Protein AF-A0A1J0KS51-F1 (afdb_monomer_lite)

Foldseek 3Di:
DDPPPPPVVVVVPPPPDDPVVPPLDFFPVCVVPVPLCVQQWDWEADPNDTDTFGEPDGHPSRDPVSNVVVVVGPGHHHDPPPDDGPPPD

pLDDT: mean 75.68, std 18.11, range [37.56, 97.38]

Secondary structure (DSSP, 8-state):
----SSHHHHTSSTT---------PPPHHHHH-HHHHGGG-EEEEETTEEEEEB-SS--TTS-HHHHHHHHTS-PPBP--TTS------

Organism: NCBI:txid1542390

Structure (mmCIF, N/CA/C/O backbone):
data_AF-A0A1J0KS51-F1
#
_entry.id   AF-A0A1J0KS51-F1
#
loop_
_atom_site.group_PDB
_atom_site.id
_atom_site.type_symbol
_atom_site.label_atom_id
_atom_site.label_alt_id
_atom_site.label_comp_id
_atom_site.label_asym_id
_atom_site.label_entity_id
_atom_site.label_seq_id
_atom_site.pdbx_PDB_ins_code
_atom_site.Cartn_x
_atom_site.Cartn_y
_atom_site.Cartn_z
_atom_site.occupancy
_atom_site.B_iso_or_equiv
_atom_site.auth_seq_id
_atom_site.auth_comp_id
_atom_site.auth_asym_id
_atom_site.auth_atom_id
_atom_site.pdbx_PDB_model_num
ATOM 1 N N . MET A 1 1 ? -13.171 35.165 -56.295 1.00 50.78 1 MET A N 1
ATOM 2 C CA . MET A 1 1 ? -13.798 33.937 -55.751 1.00 50.78 1 MET A CA 1
ATOM 3 C C . MET A 1 1 ? -12.714 32.979 -55.268 1.00 50.78 1 MET A C 1
ATOM 5 O O . MET A 1 1 ? -12.194 32.204 -56.058 1.00 50.78 1 MET A O 1
ATOM 9 N N . LYS A 1 2 ? -12.318 33.053 -53.994 1.00 50.34 2 LYS A N 1
ATOM 10 C CA . LYS A 1 2 ? -11.336 32.133 -53.405 1.00 50.34 2 LYS A CA 1
ATOM 11 C C . LYS A 1 2 ? -11.976 31.544 -52.148 1.00 50.34 2 LYS A C 1
ATOM 13 O O . LYS A 1 2 ? -12.022 32.178 -51.104 1.00 50.34 2 LYS A O 1
ATOM 18 N N . LYS A 1 3 ? -12.581 30.366 -52.310 1.00 56.34 3 LYS A N 1
ATOM 19 C CA . LYS A 1 3 ? -13.412 29.646 -51.328 1.00 56.34 3 LYS A CA 1
ATOM 20 C C . LYS A 1 3 ? -12.553 28.963 -50.249 1.00 56.34 3 LYS A C 1
ATOM 22 O O . LYS A 1 3 ? -12.785 27.816 -49.902 1.00 56.34 3 LYS A O 1
ATOM 27 N N . ILE A 1 4 ? -11.518 29.645 -49.758 1.00 58.69 4 ILE A N 1
ATOM 28 C CA . ILE A 1 4 ? -10.504 29.089 -48.836 1.00 58.69 4 ILE A CA 1
ATOM 29 C C . ILE A 1 4 ? -10.946 29.268 -47.363 1.00 58.69 4 ILE A C 1
ATOM 31 O O . ILE A 1 4 ? -10.189 29.068 -46.425 1.00 58.69 4 ILE A O 1
ATOM 35 N N . SER A 1 5 ? -12.215 29.625 -47.141 1.00 62.12 5 SER A N 1
ATOM 36 C CA . SER A 1 5 ? -12.650 30.311 -45.922 1.00 62.12 5 SER A CA 1
ATOM 37 C C . SER A 1 5 ? -13.091 29.441 -44.740 1.00 62.12 5 SER A C 1
ATOM 39 O O . SER A 1 5 ? -13.294 30.010 -43.679 1.00 62.12 5 SER A O 1
ATOM 41 N N . LEU A 1 6 ? -13.280 28.123 -44.842 1.00 54.59 6 LEU A N 1
ATOM 42 C CA . LEU A 1 6 ? -13.882 27.374 -43.713 1.00 54.59 6 LEU A CA 1
ATOM 43 C C . LEU A 1 6 ? -13.229 26.024 -43.399 1.00 54.59 6 LEU A C 1
ATOM 45 O O . LEU A 1 6 ? -13.322 25.547 -42.274 1.00 54.59 6 LEU A O 1
ATOM 49 N N . ILE A 1 7 ? -12.515 25.428 -44.355 1.00 58.72 7 ILE A N 1
ATOM 50 C CA . ILE A 1 7 ? -11.968 24.072 -44.198 1.00 58.72 7 ILE A CA 1
ATOM 51 C C . ILE A 1 7 ? -10.699 24.075 -43.323 1.00 58.72 7 ILE A C 1
ATOM 53 O O . ILE A 1 7 ? -10.469 23.139 -42.566 1.00 58.72 7 ILE A O 1
ATOM 57 N N . LEU A 1 8 ? -9.903 25.152 -43.358 1.00 56.84 8 LEU A N 1
ATOM 58 C CA . LEU A 1 8 ? -8.661 25.258 -42.577 1.00 56.84 8 LEU A CA 1
ATOM 59 C C . LEU A 1 8 ? -8.894 25.505 -41.076 1.00 56.84 8 LEU A C 1
ATOM 61 O O . LEU A 1 8 ? -8.093 25.044 -40.269 1.00 56.84 8 LEU A O 1
ATOM 65 N N . LEU A 1 9 ? -9.990 26.168 -40.681 1.00 57.41 9 LEU A N 1
ATOM 66 C CA . LEU A 1 9 ? -10.310 26.370 -39.259 1.00 57.41 9 LEU A CA 1
ATOM 67 C C . LEU A 1 9 ? -10.870 25.105 -38.587 1.00 57.41 9 LEU A C 1
ATOM 69 O O . LEU A 1 9 ? -10.624 24.894 -37.403 1.00 57.41 9 LEU A O 1
ATOM 73 N N . ALA A 1 10 ? -11.572 24.241 -39.328 1.00 57.66 10 ALA A N 1
ATOM 74 C CA . ALA A 1 10 ? -12.137 23.001 -38.789 1.00 57.66 10 ALA A CA 1
ATOM 75 C C . ALA A 1 10 ? -11.067 21.955 -38.414 1.00 57.66 10 ALA A C 1
ATOM 77 O O . ALA A 1 10 ? -11.310 21.100 -37.568 1.00 57.66 10 ALA A O 1
ATOM 78 N N . MET A 1 11 ? -9.869 22.041 -39.001 1.00 59.53 11 MET A N 1
ATOM 79 C CA . MET A 1 11 ? -8.762 21.116 -38.724 1.00 59.53 11 MET A CA 1
ATOM 80 C C . MET A 1 11 ? -8.005 21.442 -37.424 1.00 59.53 11 MET A C 1
ATOM 82 O O . MET A 1 11 ? -7.329 20.575 -36.882 1.00 59.53 11 MET A O 1
ATOM 86 N N . LEU A 1 12 ? -8.127 22.664 -36.892 1.00 57.53 12 LEU A N 1
ATOM 87 C CA . LEU A 1 12 ? -7.420 23.096 -35.675 1.00 57.53 12 LEU A CA 1
ATOM 88 C C . LEU A 1 12 ? -8.109 22.667 -34.369 1.00 57.53 12 LEU A C 1
ATOM 90 O O . LEU A 1 12 ? -7.482 22.685 -33.314 1.00 57.53 12 LEU A O 1
ATOM 94 N N . VAL A 1 13 ? -9.380 22.262 -34.425 1.00 60.19 13 VAL A N 1
ATOM 95 C CA . VAL A 1 13 ? -10.182 21.881 -33.245 1.00 60.19 13 VAL A CA 1
ATOM 96 C C . VAL A 1 13 ? -10.219 20.375 -32.970 1.00 60.19 13 VAL A C 1
ATOM 98 O O . VAL A 1 13 ? -10.714 19.967 -31.924 1.00 60.19 13 VAL A O 1
ATOM 101 N N . PHE A 1 14 ? -9.650 19.536 -33.840 1.00 56.34 14 PHE A N 1
ATOM 102 C CA . PHE A 1 14 ? -9.660 18.076 -33.661 1.00 56.34 14 PHE A CA 1
ATOM 103 C C . PHE A 1 14 ? -8.593 17.532 -32.693 1.00 56.34 14 PHE A C 1
ATOM 105 O O . PHE A 1 14 ? -8.599 16.343 -32.389 1.00 56.34 14 PHE A O 1
ATOM 112 N N . SER A 1 15 ? -7.696 18.376 -32.175 1.00 59.53 15 SER A N 1
ATOM 113 C CA . SER A 1 15 ? -6.539 17.921 -31.384 1.00 59.53 15 SER A CA 1
ATOM 114 C C . SER A 1 15 ? -6.745 17.888 -29.861 1.00 59.53 15 SER A C 1
ATOM 116 O O . SER A 1 15 ? -5.800 17.597 -29.135 1.00 59.53 15 SER A O 1
ATOM 118 N N . LEU A 1 16 ? -7.942 18.174 -29.337 1.00 57.97 16 LEU A N 1
ATOM 119 C CA 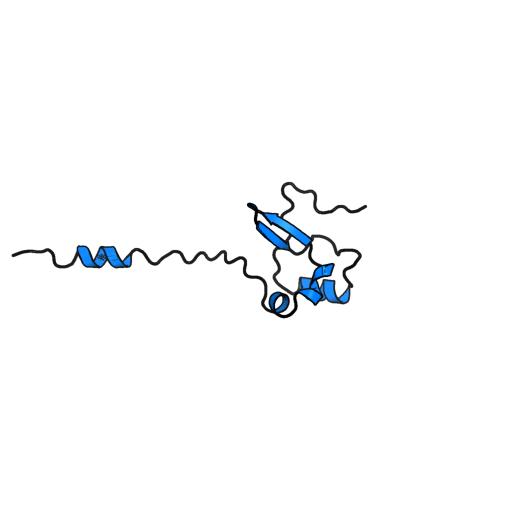. LEU A 1 16 ? -8.203 18.215 -27.888 1.00 57.97 16 LEU A CA 1
ATOM 120 C C . LEU A 1 16 ? -9.122 17.073 -27.447 1.00 57.97 16 LEU A C 1
ATOM 122 O O . LEU A 1 16 ? -10.265 17.286 -27.052 1.00 57.97 16 LEU A O 1
ATOM 126 N N . SER A 1 17 ? -8.637 15.834 -27.514 1.00 59.47 17 SER A N 1
ATOM 127 C CA . SER A 1 17 ? -9.293 14.697 -26.851 1.00 59.47 17 SER A CA 1
ATOM 128 C C . SER A 1 17 ? -8.298 13.594 -26.493 1.00 59.47 17 SER A C 1
ATOM 130 O O . SER A 1 17 ? -8.377 12.485 -27.004 1.00 59.47 17 SER A O 1
ATOM 132 N N . ILE A 1 18 ? -7.373 13.876 -25.580 1.00 59.44 18 ILE A N 1
ATOM 133 C CA . ILE A 1 18 ? -6.785 12.817 -24.751 1.00 59.44 18 ILE A CA 1
ATOM 134 C C . ILE A 1 18 ? -6.902 13.245 -23.292 1.00 59.44 18 ILE A C 1
ATOM 136 O O . ILE A 1 18 ? -5.962 13.732 -22.675 1.00 59.44 18 ILE A O 1
ATOM 140 N N . ALA A 1 19 ? -8.117 13.104 -22.757 1.00 56.50 19 ALA A N 1
ATOM 141 C CA . ALA A 1 19 ? -8.302 12.931 -21.325 1.00 56.50 19 ALA A CA 1
ATOM 142 C C . ALA A 1 19 ? -7.948 11.473 -21.019 1.00 56.50 19 ALA A C 1
ATOM 144 O O . ALA A 1 19 ? -8.795 10.583 -21.107 1.00 56.50 19 ALA A O 1
ATOM 145 N N . ASP A 1 20 ? -6.671 11.227 -20.732 1.00 47.81 20 ASP A N 1
ATOM 146 C CA . ASP A 1 20 ? -6.230 9.938 -20.218 1.00 47.81 20 ASP A CA 1
ATOM 147 C C . ASP A 1 20 ? -6.861 9.766 -18.829 1.00 47.81 20 ASP A C 1
ATOM 149 O O . ASP A 1 20 ? -6.430 10.349 -17.834 1.00 47.81 20 ASP A O 1
ATOM 153 N N . SER A 1 21 ? -7.985 9.051 -18.782 1.00 50.88 21 SER A N 1
ATOM 154 C CA . SER A 1 21 ? -8.788 8.860 -17.566 1.00 50.88 21 SER A CA 1
ATOM 155 C C . SER A 1 21 ? -8.148 7.853 -16.607 1.00 50.88 21 SER A C 1
ATOM 157 O O . SER A 1 21 ? -8.753 7.480 -15.606 1.00 50.88 21 SER A O 1
ATOM 159 N N . ASN A 1 22 ? -6.921 7.424 -16.902 1.00 50.25 22 ASN A N 1
ATOM 160 C CA . ASN A 1 22 ? -6.138 6.509 -16.092 1.00 50.25 22 ASN A CA 1
ATOM 161 C C . ASN A 1 22 ? -5.037 7.258 -15.328 1.00 50.25 22 ASN A C 1
ATOM 163 O O . ASN A 1 22 ? -3.877 6.844 -15.285 1.00 50.25 22 ASN A O 1
ATOM 167 N N . SER A 1 23 ? -5.385 8.398 -14.727 1.00 55.41 23 SER A N 1
ATOM 168 C CA . SER A 1 23 ? -4.495 9.027 -13.762 1.00 55.41 23 SER A CA 1
ATOM 169 C C . SER A 1 23 ? -4.429 8.122 -12.532 1.00 55.41 23 SER A C 1
ATOM 171 O O . SER A 1 23 ? -5.341 8.086 -11.708 1.00 55.41 23 SER A O 1
ATOM 173 N N . ASN A 1 24 ? -3.329 7.375 -12.405 1.00 59.66 24 ASN A N 1
ATOM 174 C CA . ASN A 1 24 ? -2.943 6.635 -11.198 1.00 59.66 24 ASN A CA 1
ATOM 175 C C . ASN A 1 24 ? -2.595 7.616 -10.063 1.00 59.66 24 ASN A C 1
ATOM 177 O O . ASN A 1 24 ? -1.497 7.600 -9.505 1.00 59.66 24 ASN A O 1
ATOM 181 N N . SER A 1 25 ? -3.508 8.538 -9.763 1.00 71.31 25 SER A N 1
ATOM 182 C CA . SER A 1 25 ? -3.346 9.501 -8.696 1.00 71.31 25 SER A CA 1
ATOM 183 C C . SER A 1 25 ? -3.627 8.799 -7.386 1.00 71.31 25 SER A C 1
ATOM 185 O O . SER A 1 25 ? -4.699 8.225 -7.182 1.00 71.31 25 SER A O 1
ATOM 187 N N . TYR A 1 26 ? -2.664 8.876 -6.478 1.00 82.81 26 TYR A N 1
ATOM 188 C CA . TYR A 1 26 ? -2.878 8.387 -5.133 1.00 82.81 26 TYR A CA 1
ATOM 189 C C . TYR A 1 26 ? -4.016 9.156 -4.448 1.00 82.81 26 TYR A C 1
ATOM 191 O O . TYR A 1 26 ? -4.182 10.360 -4.681 1.00 82.81 26 TYR A O 1
ATOM 199 N N . PRO A 1 27 ? -4.779 8.485 -3.571 1.00 84.38 27 PRO A N 1
ATOM 200 C CA . PRO A 1 27 ? -5.765 9.131 -2.717 1.00 84.38 27 PRO A CA 1
ATOM 201 C C . PRO A 1 27 ? -5.160 10.292 -1.926 1.00 84.38 27 PRO A C 1
ATOM 203 O O . PRO A 1 27 ? -4.071 10.153 -1.365 1.00 84.38 27 PRO A O 1
ATOM 206 N N . ILE A 1 28 ? -5.894 11.408 -1.827 1.00 84.06 28 ILE A N 1
ATOM 207 C CA . ILE A 1 28 ? -5.446 12.617 -1.109 1.00 84.06 28 ILE A CA 1
ATOM 208 C C . ILE A 1 28 ? -4.995 12.277 0.312 1.00 84.06 28 ILE A C 1
ATOM 210 O O . ILE A 1 28 ? -3.951 12.743 0.749 1.00 84.06 28 ILE A O 1
ATOM 214 N N . GLU A 1 29 ? -5.730 11.412 1.007 1.00 85.25 29 GLU A N 1
ATOM 215 C CA . GLU A 1 29 ? -5.408 11.015 2.376 1.00 85.25 29 GLU A CA 1
ATOM 216 C C . GLU A 1 29 ? -4.019 10.366 2.511 1.00 85.25 29 GLU A C 1
ATOM 218 O O . GLU A 1 29 ? -3.282 10.658 3.453 1.00 85.25 29 GLU A O 1
ATOM 223 N N . TYR A 1 30 ? -3.630 9.531 1.544 1.00 83.81 30 TYR A N 1
ATOM 224 C CA . TYR A 1 30 ? -2.287 8.959 1.504 1.00 83.81 30 TYR A CA 1
ATOM 225 C C . TYR A 1 30 ? -1.237 10.026 1.184 1.00 83.81 30 TYR A C 1
ATOM 227 O O . TYR A 1 30 ? -0.197 10.073 1.835 1.00 83.81 30 TYR A O 1
ATOM 235 N N . VAL A 1 31 ? -1.516 10.909 0.221 1.00 86.31 31 VAL A N 1
ATOM 236 C CA . VAL A 1 31 ? -0.594 11.984 -0.181 1.00 86.31 31 VAL A CA 1
ATOM 237 C C . VAL A 1 31 ? -0.346 12.968 0.967 1.00 86.31 31 VAL A C 1
ATOM 239 O O . VAL A 1 31 ? 0.780 13.424 1.149 1.00 86.31 31 VAL A O 1
ATOM 242 N N . SER A 1 32 ? -1.366 13.266 1.774 1.00 89.44 32 SER A N 1
ATOM 243 C CA . SER A 1 32 ? -1.250 14.160 2.930 1.00 89.44 32 SER A CA 1
ATOM 244 C C . SER A 1 32 ? -0.444 13.561 4.081 1.00 89.44 32 SER A C 1
ATOM 246 O O . SER A 1 32 ? 0.135 14.313 4.862 1.00 89.44 32 SER A O 1
ATOM 248 N N . ASN A 1 33 ? -0.404 12.231 4.219 1.00 87.75 33 ASN A N 1
ATOM 249 C CA . ASN A 1 33 ? 0.341 11.578 5.293 1.00 87.75 33 ASN A CA 1
ATOM 250 C C . ASN A 1 33 ? 0.867 10.184 4.893 1.00 87.75 33 ASN A C 1
ATOM 252 O O . ASN A 1 33 ? 0.401 9.165 5.416 1.00 87.75 33 ASN A O 1
ATOM 256 N N . PRO A 1 34 ? 1.870 10.106 4.001 1.00 84.50 34 PRO A N 1
ATOM 257 C CA . PRO A 1 34 ? 2.343 8.827 3.471 1.00 84.50 34 PRO A CA 1
ATOM 258 C C . PRO A 1 34 ? 2.972 7.950 4.563 1.00 84.50 34 PRO A C 1
ATOM 260 O O . PRO A 1 34 ? 2.798 6.731 4.571 1.00 84.50 34 PRO A O 1
ATOM 263 N N . GLY A 1 35 ? 3.631 8.573 5.550 1.00 90.62 35 GLY A N 1
ATOM 264 C CA . GLY A 1 35 ? 4.298 7.889 6.662 1.00 90.62 35 GLY A CA 1
ATOM 265 C C . GLY A 1 35 ? 3.376 6.980 7.475 1.00 90.62 35 GLY A C 1
ATOM 266 O O . GLY A 1 35 ? 3.782 5.887 7.867 1.00 90.62 35 GLY A O 1
ATOM 267 N N . LYS A 1 36 ? 2.116 7.390 7.664 1.00 93.56 36 LYS A N 1
ATOM 268 C CA . LYS A 1 36 ? 1.097 6.627 8.398 1.00 93.56 36 LYS A CA 1
ATOM 269 C C . LYS A 1 36 ? 0.853 5.242 7.800 1.00 93.56 36 LYS A C 1
ATOM 271 O O . LYS A 1 36 ? 0.638 4.287 8.539 1.00 93.56 36 LYS A O 1
ATOM 276 N N . TYR A 1 37 ? 0.910 5.142 6.475 1.00 93.19 37 TYR A N 1
ATOM 277 C CA . TYR A 1 37 ? 0.522 3.957 5.714 1.00 93.19 37 TYR A CA 1
ATOM 278 C C . TYR A 1 37 ? 1.709 3.126 5.219 1.00 93.19 37 TYR A C 1
ATOM 280 O O . TYR A 1 37 ? 1.513 2.037 4.684 1.00 93.19 37 TYR A O 1
ATOM 288 N N . ASN A 1 38 ? 2.945 3.599 5.405 1.00 91.38 38 ASN A N 1
ATOM 289 C CA . ASN A 1 38 ? 4.139 2.975 4.830 1.00 91.38 38 ASN A CA 1
ATOM 290 C C . ASN A 1 38 ? 4.306 1.497 5.198 1.00 91.38 38 ASN A C 1
ATOM 292 O O . ASN A 1 38 ? 4.650 0.695 4.334 1.00 91.38 38 ASN A O 1
ATOM 296 N N . ASN A 1 39 ? 4.002 1.128 6.443 1.00 95.06 39 ASN A N 1
ATOM 297 C CA . ASN A 1 39 ? 4.099 -0.259 6.904 1.00 95.06 39 ASN A CA 1
ATOM 298 C C . ASN A 1 39 ? 2.973 -1.163 6.383 1.00 95.06 39 ASN A C 1
ATOM 300 O O . ASN A 1 39 ? 3.052 -2.374 6.533 1.00 95.06 39 ASN A O 1
ATOM 304 N N . CYS A 1 40 ? 1.926 -0.584 5.802 1.00 94.94 40 CYS A N 1
ATOM 305 C CA . CYS A 1 40 ? 0.746 -1.290 5.310 1.00 94.94 40 CYS A CA 1
ATOM 306 C C . CYS A 1 40 ? 0.720 -1.413 3.785 1.00 94.94 40 CYS A C 1
ATOM 308 O O . CYS A 1 40 ? -0.113 -2.129 3.244 1.00 94.94 40 CYS A O 1
ATOM 310 N N . LEU A 1 41 ? 1.617 -0.718 3.088 1.00 93.06 41 LEU A N 1
ATOM 311 C CA . LEU A 1 41 ? 1.690 -0.707 1.634 1.00 93.06 41 LEU A CA 1
ATOM 312 C C . LEU A 1 41 ? 2.944 -1.439 1.160 1.00 93.06 41 LEU A C 1
ATOM 314 O O . LEU A 1 41 ? 4.027 -1.300 1.740 1.00 93.06 41 LEU A O 1
ATOM 318 N N . ALA A 1 42 ? 2.811 -2.164 0.058 1.00 91.88 42 ALA A N 1
ATOM 319 C CA . ALA A 1 42 ? 3.939 -2.738 -0.656 1.00 91.88 42 ALA A CA 1
ATOM 320 C C . ALA A 1 42 ? 4.372 -1.816 -1.803 1.00 91.88 42 ALA A C 1
ATOM 322 O O . ALA A 1 42 ? 3.705 -0.831 -2.134 1.00 91.88 42 ALA A O 1
ATOM 323 N N . THR A 1 43 ? 5.559 -2.091 -2.336 1.00 89.12 43 THR A N 1
ATOM 324 C CA . THR A 1 43 ? 6.071 -1.426 -3.532 1.00 89.12 43 THR A CA 1
ATOM 325 C C . THR A 1 43 ? 6.047 -2.432 -4.661 1.00 89.12 43 THR A C 1
ATOM 327 O O . THR A 1 43 ? 6.535 -3.547 -4.493 1.00 89.12 43 THR A O 1
ATOM 330 N N . ASP A 1 44 ? 5.504 -2.020 -5.793 1.00 85.25 44 ASP A N 1
ATOM 33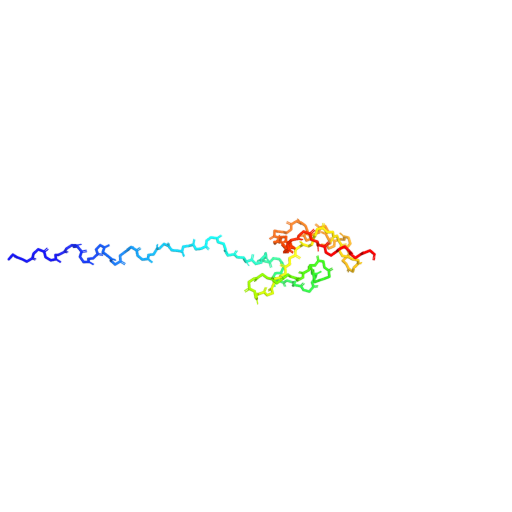1 C CA . ASP A 1 44 ? 5.461 -2.807 -7.013 1.00 85.25 44 ASP A CA 1
ATOM 332 C C . ASP A 1 44 ? 6.196 -2.054 -8.128 1.00 85.25 44 ASP A C 1
ATOM 334 O O . ASP A 1 44 ? 6.303 -0.823 -8.100 1.00 85.25 44 ASP A O 1
ATOM 338 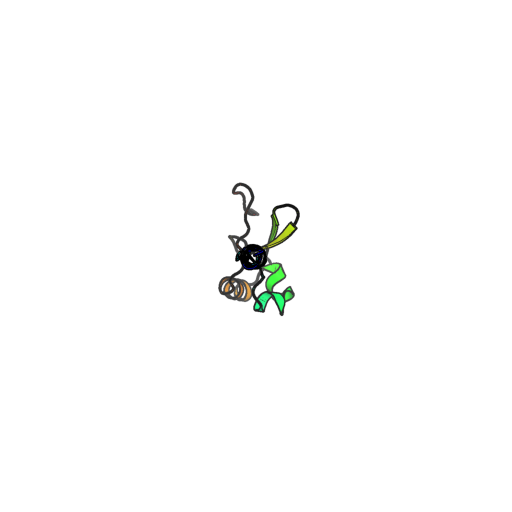N N . THR A 1 45 ? 6.754 -2.788 -9.085 1.00 84.19 45 THR A N 1
ATOM 339 C CA . THR A 1 45 ? 7.469 -2.217 -10.228 1.00 84.19 45 THR A CA 1
ATOM 340 C C . THR A 1 45 ? 6.694 -2.550 -11.486 1.00 84.19 45 THR A C 1
ATOM 342 O O . THR A 1 45 ? 6.746 -3.665 -11.996 1.00 84.19 45 THR A O 1
ATOM 345 N N . THR A 1 46 ? 5.978 -1.561 -12.008 1.00 76.31 46 THR A N 1
ATOM 346 C CA . THR A 1 46 ? 5.198 -1.697 -13.239 1.00 76.31 46 THR A CA 1
ATOM 347 C C . THR A 1 46 ? 5.800 -0.784 -14.295 1.00 76.31 46 THR A C 1
ATOM 349 O O . THR A 1 46 ? 5.949 0.414 -14.067 1.00 76.31 46 THR A O 1
ATOM 352 N N . ASN A 1 47 ? 6.173 -1.342 -15.451 1.00 80.44 47 ASN A N 1
ATOM 353 C CA . ASN A 1 47 ? 6.757 -0.595 -16.576 1.00 80.44 47 ASN A CA 1
ATOM 354 C C . ASN A 1 47 ? 7.975 0.274 -16.191 1.00 80.44 47 ASN A C 1
ATOM 356 O O . ASN A 1 47 ? 8.145 1.380 -16.695 1.00 80.44 47 ASN A O 1
ATOM 360 N N . GLY A 1 48 ? 8.812 -0.210 -15.265 1.00 80.50 48 GLY A N 1
ATOM 361 C CA . GLY A 1 48 ? 10.000 0.510 -14.789 1.00 80.50 48 GLY A CA 1
ATOM 362 C C . GLY A 1 48 ? 9.725 1.626 -13.772 1.00 80.50 48 GLY A C 1
ATOM 363 O O . GLY A 1 48 ? 10.670 2.260 -13.310 1.00 80.50 48 GLY A O 1
ATOM 364 N N . ALA A 1 49 ? 8.467 1.849 -13.383 1.00 79.62 49 ALA A N 1
ATOM 365 C CA . ALA A 1 49 ? 8.091 2.790 -12.333 1.00 79.62 49 ALA A CA 1
ATOM 366 C C . ALA A 1 49 ? 7.800 2.063 -11.013 1.00 79.62 49 ALA A C 1
ATOM 368 O O . ALA A 1 49 ? 7.137 1.025 -10.998 1.00 79.62 49 ALA A O 1
ATOM 369 N N . PHE A 1 50 ? 8.262 2.635 -9.898 1.00 84.94 50 PHE A N 1
ATOM 370 C CA . PHE A 1 50 ? 7.884 2.182 -8.560 1.00 84.94 50 PHE A CA 1
ATOM 371 C C . PHE A 1 50 ? 6.532 2.773 -8.172 1.00 84.94 50 PHE A C 1
ATOM 373 O O . PHE A 1 50 ? 6.366 3.994 -8.141 1.00 84.94 50 PHE A O 1
ATOM 380 N N . ILE A 1 51 ? 5.586 1.909 -7.825 1.00 86.25 51 ILE A N 1
ATOM 381 C CA . ILE A 1 51 ? 4.277 2.299 -7.311 1.00 86.25 51 ILE A CA 1
ATOM 382 C C . ILE A 1 51 ? 4.084 1.759 -5.900 1.00 86.25 51 ILE A C 1
ATOM 384 O O . ILE A 1 51 ? 4.610 0.710 -5.536 1.00 86.25 51 ILE A O 1
ATOM 388 N N . ARG A 1 52 ? 3.323 2.489 -5.092 1.00 89.94 52 ARG A N 1
ATOM 389 C CA . ARG A 1 52 ? 2.841 2.031 -3.793 1.00 89.94 52 ARG A CA 1
ATOM 390 C C . ARG A 1 52 ? 1.468 1.422 -3.996 1.00 89.94 52 ARG A C 1
ATOM 392 O O . ARG A 1 52 ? 0.654 1.952 -4.743 1.00 89.94 52 ARG A O 1
ATOM 399 N N . CYS A 1 53 ? 1.223 0.292 -3.364 1.00 91.38 53 CYS A N 1
ATOM 400 C CA . CYS A 1 53 ? 0.015 -0.474 -3.610 1.00 91.38 53 CYS A CA 1
ATOM 401 C C . CYS A 1 53 ? -0.416 -1.216 -2.349 1.00 91.38 53 CYS A C 1
ATOM 403 O O . CYS A 1 53 ? 0.391 -1.490 -1.453 1.00 91.38 53 CYS A O 1
ATOM 405 N N . LEU A 1 54 ? -1.711 -1.504 -2.269 1.00 92.81 54 LEU A N 1
ATOM 406 C CA . LEU A 1 54 ? -2.294 -2.288 -1.196 1.00 92.81 54 LEU A CA 1
ATOM 407 C C . LEU A 1 54 ? -2.014 -3.778 -1.466 1.00 92.81 54 LEU A C 1
ATOM 409 O O . LEU A 1 54 ? -2.421 -4.289 -2.516 1.00 92.81 54 LEU A O 1
ATOM 413 N N . PRO A 1 55 ? -1.295 -4.474 -0.567 1.00 92.75 55 PRO A N 1
ATOM 414 C CA . PRO A 1 55 ? -1.067 -5.908 -0.692 1.00 92.75 55 PRO A CA 1
ATOM 415 C C . PRO A 1 55 ? -2.356 -6.696 -0.416 1.00 92.75 55 PRO A C 1
ATOM 417 O O . PRO A 1 55 ? -3.307 -6.168 0.154 1.00 92.75 55 PRO A O 1
ATOM 420 N N . SER A 1 56 ? -2.385 -7.972 -0.809 1.00 91.00 56 SER A N 1
ATOM 421 C CA . SER A 1 56 ? -3.542 -8.852 -0.575 1.00 91.00 56 SER A CA 1
ATOM 422 C C . SER A 1 56 ? -3.766 -9.165 0.906 1.00 91.00 56 SER A C 1
ATOM 424 O O . SER A 1 56 ? -4.908 -9.236 1.348 1.00 91.00 56 SER A O 1
ATOM 426 N N . ASP A 1 57 ? -2.677 -9.308 1.662 1.00 92.75 57 ASP A N 1
ATOM 427 C CA . ASP A 1 57 ? -2.691 -9.625 3.087 1.00 92.75 57 ASP A CA 1
ATOM 428 C C . ASP A 1 57 ? -2.038 -8.508 3.905 1.00 92.75 57 ASP A C 1
ATOM 430 O O . ASP A 1 57 ? -1.124 -7.820 3.437 1.00 92.75 57 ASP A O 1
ATOM 434 N N . GLN A 1 58 ? -2.479 -8.360 5.156 1.00 95.06 58 GLN A N 1
ATOM 435 C CA . GLN A 1 58 ? -1.928 -7.385 6.093 1.00 95.06 58 GLN A CA 1
ATOM 436 C C . GLN A 1 58 ? -0.446 -7.680 6.391 1.00 95.06 58 GLN A C 1
ATOM 438 O O . GLN A 1 58 ? -0.127 -8.758 6.904 1.00 95.06 58 GLN A O 1
ATOM 443 N N . PRO A 1 59 ? 0.477 -6.728 6.161 1.00 94.88 59 PRO A N 1
ATOM 444 C CA . PRO A 1 59 ? 1.873 -6.899 6.551 1.00 94.88 59 PRO A CA 1
ATOM 445 C C . PRO A 1 59 ? 2.045 -6.992 8.074 1.00 94.88 59 PRO A C 1
ATOM 447 O O . PRO A 1 59 ? 1.371 -6.289 8.823 1.00 94.88 59 PRO A O 1
ATOM 450 N N . LYS A 1 60 ? 3.016 -7.786 8.548 1.00 95.50 60 LYS A N 1
ATOM 451 C CA . LYS A 1 60 ? 3.282 -8.001 9.991 1.00 95.50 60 LYS A CA 1
ATOM 452 C C . LYS A 1 60 ? 3.543 -6.706 10.777 1.00 95.50 60 LYS A C 1
ATOM 454 O O . LYS A 1 60 ? 3.237 -6.623 11.959 1.00 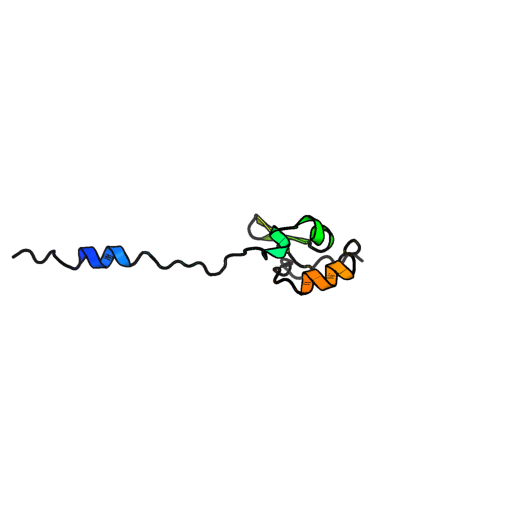95.50 60 LYS A O 1
ATOM 459 N N . ASN A 1 61 ? 4.142 -5.709 10.132 1.00 94.81 61 ASN A N 1
ATOM 460 C CA . ASN A 1 61 ? 4.465 -4.400 10.706 1.00 94.81 61 ASN A CA 1
ATOM 461 C C . ASN A 1 61 ? 3.334 -3.368 10.551 1.00 94.81 61 ASN A C 1
ATOM 463 O O . ASN A 1 61 ? 3.457 -2.244 11.046 1.00 94.81 61 ASN A O 1
ATOM 467 N N . CYS A 1 62 ? 2.245 -3.720 9.868 1.00 96.75 62 CYS A N 1
ATOM 468 C CA . CYS A 1 62 ? 1.052 -2.896 9.776 1.00 96.75 62 CYS A CA 1
ATOM 469 C C . CYS A 1 62 ? 0.148 -3.160 10.981 1.00 96.75 62 CYS A C 1
ATOM 471 O O . CYS A 1 62 ? -0.230 -4.300 11.241 1.00 96.75 62 CYS A O 1
ATOM 473 N N . SER A 1 63 ? -0.240 -2.109 11.705 1.00 97.38 63 SER A N 1
ATOM 474 C CA . SER A 1 63 ? -1.197 -2.266 12.804 1.00 97.38 63 SER A CA 1
ATOM 475 C C . SER A 1 63 ? -2.618 -2.475 12.280 1.00 97.38 63 SER A C 1
ATOM 477 O O . SER A 1 63 ? -3.014 -1.843 11.302 1.00 97.38 63 SER A O 1
ATOM 479 N N . ASP A 1 64 ? -3.421 -3.277 12.984 1.00 97.06 64 ASP A N 1
ATOM 480 C CA . ASP A 1 64 ? -4.807 -3.592 12.591 1.00 97.06 64 ASP A CA 1
ATOM 481 C C . ASP A 1 64 ? -5.670 -2.346 12.395 1.00 97.06 64 ASP A C 1
ATOM 483 O O . ASP A 1 64 ? -6.536 -2.296 11.521 1.00 97.06 64 ASP A O 1
ATOM 487 N N . LYS A 1 65 ? -5.430 -1.314 13.213 1.00 96.44 65 LYS A N 1
ATOM 488 C CA . LYS A 1 65 ? -6.128 -0.033 13.105 1.00 96.44 65 LYS A CA 1
ATOM 489 C C . LYS A 1 65 ? -5.852 0.624 11.753 1.00 96.44 65 LYS A C 1
ATOM 491 O O . LYS A 1 65 ? -6.792 0.999 11.060 1.00 96.44 65 LYS A O 1
ATOM 496 N N . ILE A 1 66 ? -4.578 0.747 11.385 1.00 95.50 66 ILE A N 1
ATOM 497 C CA . ILE A 1 66 ? -4.175 1.383 10.128 1.00 95.50 66 ILE A CA 1
ATOM 498 C C . ILE A 1 66 ? -4.538 0.494 8.936 1.00 95.50 66 ILE A C 1
ATOM 500 O O . ILE A 1 66 ? -4.942 1.013 7.902 1.00 95.50 66 ILE A O 1
ATOM 504 N N . TRP A 1 67 ? -4.476 -0.832 9.086 1.00 95.94 67 TRP A N 1
ATOM 505 C CA . TRP A 1 67 ? -4.908 -1.778 8.058 1.00 95.94 67 TRP A CA 1
ATOM 506 C C . TRP A 1 67 ? -6.392 -1.625 7.707 1.00 95.94 67 TRP A C 1
ATOM 508 O O . TRP A 1 67 ? -6.766 -1.620 6.537 1.00 95.94 67 TRP A O 1
ATOM 518 N N . LYS A 1 68 ? -7.264 -1.469 8.707 1.00 95.12 68 LYS A N 1
ATOM 519 C CA . LYS A 1 68 ? -8.695 -1.210 8.470 1.00 95.12 68 LYS A CA 1
ATOM 520 C C . LYS A 1 68 ? -8.924 0.139 7.802 1.00 95.12 68 LYS A C 1
ATOM 522 O O . LYS A 1 68 ? -9.754 0.248 6.907 1.00 95.12 68 LYS A O 1
ATOM 527 N N . GLU A 1 69 ? -8.180 1.151 8.231 1.00 93.69 69 GLU A N 1
ATOM 528 C CA . GLU A 1 69 ? -8.285 2.495 7.677 1.00 93.69 69 GLU A CA 1
ATOM 529 C C . GLU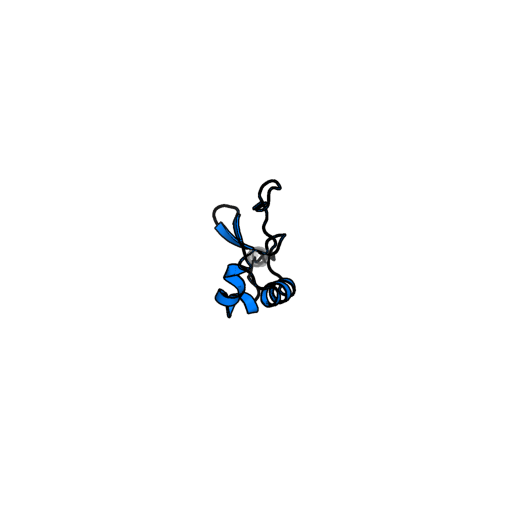 A 1 69 ? -7.857 2.529 6.209 1.00 93.69 69 GLU A C 1
ATOM 531 O O . GLU A 1 69 ? -8.625 2.977 5.364 1.00 93.69 69 GLU A O 1
ATOM 536 N N . ILE A 1 70 ? -6.696 1.967 5.871 1.00 91.62 70 ILE A N 1
ATOM 537 C CA . ILE A 1 70 ? -6.175 2.013 4.503 1.00 91.62 70 ILE A CA 1
ATOM 538 C C . ILE A 1 70 ? -7.031 1.225 3.503 1.00 91.62 70 ILE A C 1
ATOM 540 O O . ILE A 1 70 ? -7.101 1.610 2.342 1.00 91.62 70 ILE A O 1
ATOM 544 N N . GLN A 1 71 ? -7.739 0.181 3.947 1.00 90.62 71 GLN A N 1
ATOM 545 C CA . GLN A 1 71 ? -8.705 -0.552 3.116 1.00 90.62 71 GLN A CA 1
ATOM 546 C C . GLN A 1 71 ? -9.938 0.284 2.741 1.00 90.62 71 GLN A C 1
ATOM 548 O O . GLN A 1 71 ? -10.601 -0.010 1.749 1.00 90.62 71 GLN A O 1
ATOM 553 N N . SER A 1 72 ? -10.255 1.327 3.514 1.00 90.31 72 SER A N 1
ATOM 554 C CA . SER A 1 72 ? -11.326 2.273 3.171 1.00 90.31 72 SER A CA 1
ATOM 555 C C . SER A 1 72 ? -10.894 3.312 2.128 1.00 90.31 72 SER A C 1
ATOM 557 O O . SER A 1 72 ? -11.731 3.992 1.533 1.00 90.31 72 SER A O 1
ATOM 559 N N . ILE A 1 73 ? -9.588 3.405 1.864 1.00 88.12 73 ILE A N 1
ATOM 560 C CA . ILE A 1 73 ? -8.992 4.327 0.906 1.00 88.12 73 ILE A CA 1
ATOM 561 C C . ILE A 1 73 ? -8.828 3.595 -0.436 1.00 88.12 73 ILE A C 1
ATOM 563 O O . ILE A 1 73 ? -8.341 2.469 -0.489 1.00 88.12 73 ILE A O 1
ATOM 567 N N . LYS A 1 74 ? -9.197 4.235 -1.555 1.00 86.06 74 LYS A N 1
ATOM 568 C CA . LYS A 1 74 ? -9.033 3.673 -2.913 1.00 86.06 74 LYS A CA 1
ATOM 569 C C . LYS A 1 74 ? -7.567 3.639 -3.372 1.00 86.06 74 LYS A C 1
ATOM 571 O O . LYS A 1 74 ? -7.161 4.410 -4.236 1.00 86.06 74 LYS A O 1
ATOM 576 N N . MET A 1 75 ? -6.767 2.758 -2.789 1.00 87.12 75 MET A N 1
ATOM 577 C CA . MET A 1 75 ? -5.398 2.477 -3.225 1.00 87.12 75 MET A CA 1
ATOM 578 C C . MET A 1 75 ? -5.397 1.423 -4.347 1.00 87.12 75 MET A C 1
ATOM 580 O O . MET A 1 75 ? -6.207 0.496 -4.285 1.00 87.12 75 MET A O 1
ATOM 584 N N . PRO A 1 76 ? -4.503 1.496 -5.353 1.00 87.06 76 PRO A N 1
ATOM 585 C CA . PRO A 1 76 ? -4.317 0.387 -6.282 1.00 87.06 76 PRO A CA 1
ATOM 586 C C . PRO A 1 76 ? -3.879 -0.875 -5.535 1.00 87.06 76 PRO A C 1
ATOM 588 O O . PRO A 1 76 ? -3.067 -0.811 -4.611 1.00 87.06 76 PRO A O 1
ATOM 591 N N . LEU A 1 77 ? -4.401 -2.024 -5.955 1.00 88.62 77 LEU A N 1
ATOM 592 C CA . LEU A 1 77 ? -3.911 -3.323 -5.503 1.00 88.62 77 LEU A CA 1
ATOM 593 C C . LEU A 1 77 ? -2.557 -3.612 -6.149 1.00 88.62 77 LEU A C 1
ATOM 595 O O . LEU A 1 77 ? -2.311 -3.209 -7.286 1.00 88.62 77 LEU A O 1
ATOM 599 N N . CYS A 1 78 ? -1.682 -4.312 -5.432 1.00 87.69 78 CYS A N 1
ATOM 600 C CA . CYS A 1 78 ? -0.405 -4.726 -6.000 1.00 87.69 78 CYS A CA 1
ATOM 601 C C . CYS A 1 78 ? -0.629 -5.736 -7.124 1.00 87.69 78 CYS A C 1
ATOM 603 O O . CYS A 1 78 ? -1.266 -6.773 -6.916 1.00 87.69 78 CYS A O 1
ATOM 605 N N . LEU A 1 79 ? -0.094 -5.436 -8.307 1.00 76.50 79 LEU A N 1
ATOM 606 C CA . LEU A 1 79 ? -0.147 -6.326 -9.451 1.00 76.50 79 LEU A CA 1
ATOM 607 C C . LEU A 1 79 ? 1.085 -7.197 -9.387 1.00 76.50 79 LEU A C 1
ATOM 609 O O . LEU A 1 79 ? 2.135 -6.905 -9.946 1.00 76.50 79 LEU A O 1
ATOM 613 N N . ILE A 1 80 ? 0.946 -8.311 -8.687 1.00 64.50 80 ILE A N 1
ATOM 614 C CA . ILE A 1 80 ? 2.008 -9.292 -8.679 1.00 64.50 80 ILE A CA 1
ATOM 615 C C . ILE A 1 80 ? 2.109 -9.812 -10.111 1.00 64.50 80 ILE A C 1
ATOM 617 O O . ILE A 1 80 ? 1.239 -10.564 -10.559 1.00 64.50 80 ILE A O 1
ATOM 621 N N . ASN A 1 81 ? 3.117 -9.361 -10.854 1.00 52.84 81 ASN A N 1
ATOM 622 C CA . ASN A 1 81 ? 3.383 -9.861 -12.192 1.00 52.84 81 ASN A CA 1
ATOM 623 C C . ASN A 1 81 ? 3.504 -11.391 -12.086 1.00 52.84 81 ASN A C 1
ATOM 625 O O . ASN A 1 81 ? 4.461 -11.906 -11.519 1.00 52.84 81 ASN A O 1
ATOM 629 N N . ASN A 1 82 ? 2.476 -12.093 -12.571 1.00 46.91 82 ASN A N 1
ATOM 630 C CA . ASN A 1 82 ? 2.270 -13.540 -12.466 1.00 46.91 82 ASN A CA 1
ATOM 631 C C . ASN A 1 82 ? 2.124 -14.123 -11.039 1.00 46.91 82 ASN A C 1
ATOM 633 O O . ASN A 1 82 ? 2.801 -15.079 -10.682 1.00 46.91 82 ASN A O 1
ATOM 637 N N . GLY A 1 83 ? 1.167 -13.632 -10.246 1.00 45.09 83 GLY A N 1
ATOM 638 C CA . GLY A 1 83 ? 0.421 -14.501 -9.316 1.00 45.09 83 GLY A CA 1
ATOM 639 C C . GLY A 1 83 ? 1.098 -14.971 -8.019 1.00 45.09 83 GLY A C 1
ATOM 640 O O . GLY A 1 83 ? 0.526 -15.814 -7.336 1.00 45.09 83 GLY A O 1
ATOM 641 N N . GLU A 1 84 ? 2.245 -14.431 -7.616 1.00 49.75 84 GLU A N 1
ATOM 642 C CA . GLU A 1 84 ? 2.884 -14.777 -6.330 1.00 49.75 84 GLU A CA 1
ATOM 643 C C . GLU A 1 84 ? 3.138 -13.558 -5.439 1.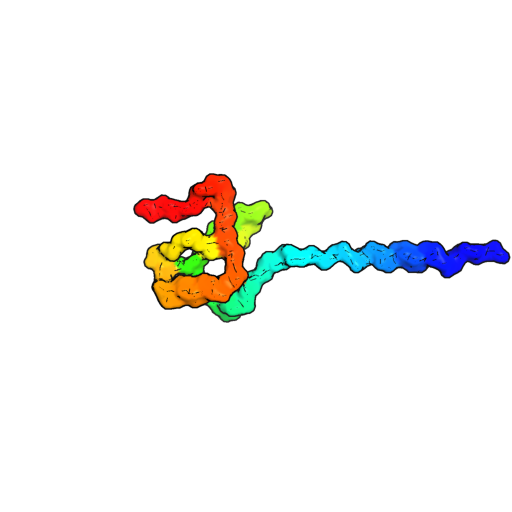00 49.75 84 GLU A C 1
ATOM 645 O O . GLU A 1 84 ? 4.250 -13.054 -5.286 1.00 49.75 84 GLU A O 1
ATOM 650 N N . GLY A 1 85 ? 2.060 -13.024 -4.874 1.00 42.34 85 GLY A N 1
ATOM 651 C CA . GLY A 1 85 ? 2.138 -11.928 -3.923 1.00 42.34 85 GLY A CA 1
ATOM 652 C C . GLY A 1 85 ? 2.706 -12.427 -2.624 1.00 42.34 85 GLY A C 1
ATOM 653 O O . GLY A 1 85 ? 2.049 -13.212 -1.953 1.00 42.34 85 GLY A O 1
ATOM 654 N N . MET A 1 86 ? 3.928 -11.979 -2.316 1.00 46.31 86 MET A N 1
ATOM 655 C CA . MET A 1 86 ? 4.544 -11.910 -0.985 1.00 46.31 86 MET A CA 1
ATOM 656 C C . MET A 1 86 ? 3.976 -12.926 0.015 1.00 46.31 86 MET A C 1
ATOM 658 O O . MET A 1 86 ? 3.472 -12.569 1.080 1.00 46.31 86 MET A O 1
ATOM 662 N N . ARG A 1 87 ? 4.094 -14.217 -0.314 1.00 47.78 87 ARG A N 1
ATOM 663 C CA . ARG A 1 87 ? 3.823 -15.306 0.620 1.00 47.78 87 ARG A CA 1
ATOM 664 C C . ARG A 1 87 ? 5.025 -15.426 1.549 1.00 47.78 87 ARG A C 1
ATOM 666 O O . ARG A 1 87 ? 5.836 -16.338 1.433 1.00 47.78 87 ARG A O 1
ATOM 673 N N . ASN A 1 88 ? 5.158 -14.470 2.460 1.00 46.12 88 ASN A N 1
ATOM 674 C CA . ASN A 1 88 ? 6.130 -14.556 3.540 1.00 46.12 88 ASN A CA 1
ATOM 675 C C . ASN A 1 88 ? 5.587 -15.545 4.577 1.00 46.12 88 ASN A C 1
ATOM 677 O O . ASN A 1 88 ? 4.851 -15.159 5.489 1.00 46.12 88 ASN A O 1
ATOM 681 N N . LYS A 1 89 ? 5.914 -16.824 4.360 1.00 37.56 89 LYS A N 1
ATOM 682 C CA . LYS A 1 89 ? 5.757 -17.912 5.331 1.00 37.56 89 LYS A CA 1
ATOM 683 C C . LYS A 1 89 ? 6.447 -17.564 6.654 1.00 37.56 89 LYS A C 1
ATOM 685 O O . LYS A 1 89 ? 7.520 -16.922 6.619 1.00 37.56 89 LYS A O 1
#

Sequence (89 aa):
MKKISLILLAMLVFSLSIADSNSNSYPIEYVSNPGKYNNCLATDTTNGAFIRCLPSDQPKNCSDKIWKEIQSIKMPLCLINNGEGMRNK

Radius of gyration: 22.22 Å; chains: 1; bounding box: 24×52×69 Å